Protein AF-A0A1I6CTG2-F1 (afdb_monomer_lite)

Secondary structure (DSSP, 8-state):
------SHHHHHHHHHHHHHHHHHHHHHHHHHH-GGGGHHHHHHHHHHSPPPPHHHHHHHHHHHHHHHHHHTT---HHHHHHHHHHHHHHS-HHHHHHHHGGGS--

Organism: NCBI:txid1121426

InterPro domains:
  IPR012337 Ribonuclease H-like superfamily [SSF53098] (3-64)

Radius of gyration: 31.41 Å; chains: 1; bounding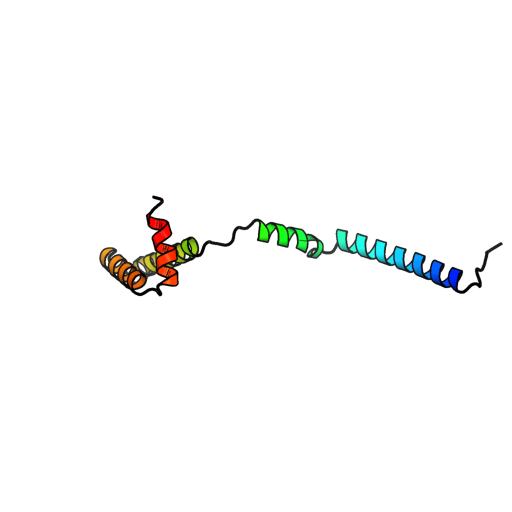 box: 65×32×83 Å

Structure (mmCIF, N/CA/C/O b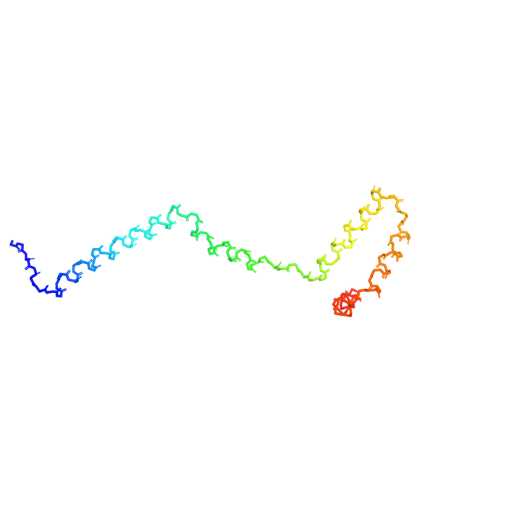ackbone):
data_AF-A0A1I6CTG2-F1
#
_entry.id   AF-A0A1I6CTG2-F1
#
loop_
_atom_site.group_PDB
_atom_site.id
_atom_site.type_symbol
_atom_site.label_atom_id
_atom_site.label_alt_id
_atom_site.label_comp_id
_atom_site.label_asym_id
_atom_site.label_entity_id
_atom_site.label_seq_id
_atom_site.pdbx_PDB_ins_code
_atom_site.Cartn_x
_atom_site.Cartn_y
_atom_site.Cartn_z
_atom_site.occupancy
_atom_site.B_iso_or_equiv
_atom_site.auth_seq_id
_atom_site.auth_comp_id
_atom_site.auth_asym_id
_atom_site.auth_atom_id
_atom_site.pdbx_PDB_model_num
ATOM 1 N N . LYS A 1 1 ? 43.856 3.781 -51.332 1.00 48.19 1 LYS A N 1
ATOM 2 C CA . LYS A 1 1 ? 42.758 3.832 -52.328 1.00 48.19 1 LYS A CA 1
ATOM 3 C C . LYS A 1 1 ? 41.463 3.722 -51.535 1.00 48.19 1 LYS A C 1
ATOM 5 O O . LYS A 1 1 ? 41.192 2.646 -51.026 1.00 48.19 1 LYS A O 1
ATOM 10 N N . GLU A 1 2 ? 40.765 4.831 -51.299 1.00 55.03 2 GLU A N 1
ATOM 11 C CA . GLU A 1 2 ? 39.511 4.812 -50.534 1.00 55.03 2 GLU A CA 1
ATOM 12 C C . GLU A 1 2 ? 38.421 4.137 -51.372 1.00 55.03 2 GLU A C 1
ATOM 14 O O . GLU A 1 2 ? 38.196 4.501 -52.528 1.00 55.03 2 GLU A O 1
ATOM 19 N N . PHE A 1 3 ? 37.804 3.093 -50.822 1.00 64.62 3 PHE A N 1
ATOM 20 C CA . PHE A 1 3 ? 36.726 2.365 -51.480 1.00 64.62 3 PHE A CA 1
ATOM 21 C C . PHE A 1 3 ? 35.417 3.111 -51.230 1.00 64.62 3 PHE A C 1
ATOM 23 O O . PHE A 1 3 ? 34.870 3.067 -50.132 1.00 64.62 3 PHE A O 1
ATOM 30 N N . GLN A 1 4 ? 34.916 3.812 -52.244 1.00 67.75 4 GLN A N 1
ATOM 31 C CA . GLN A 1 4 ? 33.577 4.387 -52.185 1.00 67.75 4 GLN A CA 1
ATOM 32 C C . GLN A 1 4 ? 32.569 3.34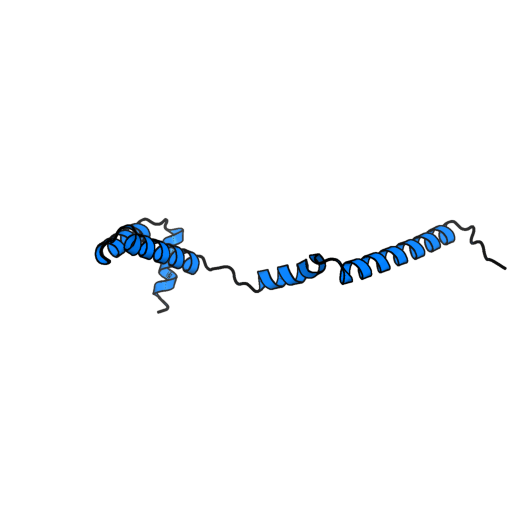6 -52.664 1.00 67.75 4 GLN A C 1
ATOM 34 O O . GLN A 1 4 ? 32.364 3.167 -53.866 1.00 67.75 4 GLN A O 1
ATOM 39 N N . GLY A 1 5 ? 31.966 2.634 -51.711 1.00 65.06 5 GLY A N 1
ATOM 40 C CA . GLY A 1 5 ? 30.857 1.722 -51.969 1.00 65.06 5 GLY A CA 1
ATOM 41 C C . GLY A 1 5 ? 29.658 2.500 -52.509 1.00 65.06 5 GLY A C 1
ATOM 42 O O . GLY A 1 5 ? 28.950 3.155 -51.754 1.00 65.06 5 GLY A O 1
ATOM 43 N N . ARG A 1 6 ? 29.455 2.467 -53.831 1.00 72.81 6 ARG A N 1
ATOM 44 C CA . ARG A 1 6 ? 28.345 3.151 -54.524 1.00 72.81 6 ARG A CA 1
ATOM 45 C C . ARG A 1 6 ? 27.078 2.300 -54.637 1.00 72.81 6 ARG A C 1
ATOM 47 O O . ARG A 1 6 ? 26.122 2.731 -55.273 1.00 72.81 6 ARG A O 1
ATOM 54 N N . SER A 1 7 ? 27.060 1.097 -54.061 1.00 85.06 7 SER A N 1
ATOM 55 C CA . SER A 1 7 ? 25.827 0.317 -53.960 1.00 85.06 7 SER A CA 1
ATOM 56 C C . SER A 1 7 ? 24.943 0.879 -52.848 1.00 85.06 7 SER A C 1
ATOM 58 O O . SER A 1 7 ? 25.433 1.275 -51.787 1.00 85.06 7 SER A O 1
ATOM 60 N N . TYR A 1 8 ? 23.631 0.889 -53.084 1.00 86.38 8 TYR A N 1
ATOM 61 C CA . TYR A 1 8 ? 22.655 1.285 -52.069 1.00 86.38 8 TYR A CA 1
ATOM 62 C C . TYR A 1 8 ? 22.803 0.440 -50.799 1.00 86.38 8 TYR A C 1
ATOM 64 O O . TYR A 1 8 ? 22.834 0.999 -49.707 1.00 86.38 8 TYR A O 1
ATOM 72 N N . ASP A 1 9 ? 23.038 -0.867 -50.936 1.00 88.88 9 ASP A N 1
ATOM 73 C CA . ASP A 1 9 ? 23.252 -1.768 -49.797 1.00 88.88 9 ASP A CA 1
ATOM 74 C C . ASP A 1 9 ? 24.467 -1.370 -48.951 1.00 88.88 9 ASP A C 1
ATOM 76 O O . ASP A 1 9 ? 24.397 -1.376 -47.724 1.00 88.88 9 ASP A O 1
ATOM 80 N N . SER A 1 10 ? 25.573 -0.958 -49.585 1.00 87.50 10 SER A N 1
ATOM 81 C CA . SER A 1 10 ? 26.765 -0.493 -48.865 1.00 87.50 10 SER A CA 1
ATOM 82 C C . SER A 1 10 ? 26.495 0.802 -48.100 1.00 87.50 10 SER A C 1
ATOM 84 O O . SER A 1 10 ? 27.016 0.980 -46.999 1.00 87.50 10 SER A O 1
ATOM 86 N N . MET A 1 11 ? 25.701 1.710 -48.668 1.00 87.81 11 MET A N 1
ATOM 87 C CA . MET A 1 11 ? 25.352 2.984 -48.037 1.00 87.81 11 MET A CA 1
ATOM 88 C C . MET A 1 11 ? 24.377 2.794 -46.869 1.00 87.81 11 MET A C 1
ATOM 90 O O . MET A 1 11 ? 24.543 3.425 -45.819 1.00 87.81 11 MET A O 1
ATOM 94 N N . VAL A 1 12 ? 23.403 1.892 -47.028 1.00 92.19 12 VAL A N 1
ATOM 95 C CA . VAL A 1 12 ? 22.471 1.493 -45.967 1.00 92.19 12 VAL A CA 1
ATOM 96 C C . VAL A 1 12 ? 23.242 0.818 -44.838 1.00 92.19 12 VAL A C 1
ATOM 98 O O . VAL A 1 12 ? 23.166 1.288 -43.710 1.00 92.19 12 VAL A O 1
ATOM 101 N N . ALA A 1 13 ? 24.068 -0.191 -45.134 1.00 92.12 13 ALA A N 1
ATOM 102 C CA . ALA A 1 13 ? 24.865 -0.891 -44.126 1.00 92.12 13 ALA A CA 1
ATOM 103 C C . ALA A 1 13 ? 25.793 0.058 -43.353 1.00 92.12 13 ALA A C 1
ATOM 105 O O . ALA A 1 13 ? 25.849 0.003 -42.125 1.00 92.12 13 ALA A O 1
ATOM 106 N N . HIS A 1 14 ? 26.481 0.969 -44.049 1.00 89.81 14 HIS A N 1
ATOM 107 C CA . HIS A 1 14 ? 27.334 1.970 -43.409 1.00 89.81 14 HIS A CA 1
ATOM 108 C C . HIS A 1 14 ? 26.537 2.859 -42.446 1.00 89.81 14 HIS A C 1
ATOM 110 O O . HIS A 1 14 ? 26.907 3.014 -41.283 1.00 89.81 14 HIS A O 1
ATOM 116 N N . THR A 1 15 ? 25.415 3.408 -42.912 1.00 93.69 15 THR A N 1
ATOM 117 C CA . THR A 1 15 ? 24.541 4.261 -42.099 1.00 93.69 15 THR A CA 1
ATOM 118 C C . THR A 1 15 ? 23.968 3.499 -40.899 1.00 93.69 15 THR A C 1
ATOM 120 O O . THR A 1 15 ? 23.965 4.021 -39.786 1.00 93.69 15 THR A O 1
ATOM 123 N N . THR A 1 16 ? 23.568 2.238 -41.083 1.00 96.44 16 THR A N 1
ATOM 124 C CA . THR A 1 16 ? 23.114 1.353 -40.003 1.00 96.44 16 THR A CA 1
ATOM 125 C C . THR A 1 16 ? 24.200 1.139 -38.952 1.00 96.44 16 THR A C 1
ATOM 127 O O . THR A 1 16 ? 23.920 1.283 -37.766 1.00 96.44 16 THR A O 1
ATOM 130 N N . ILE A 1 17 ? 25.445 0.855 -39.351 1.00 96.06 17 ILE A N 1
ATOM 131 C CA . ILE A 1 17 ? 26.568 0.676 -38.414 1.00 96.06 17 ILE A CA 1
ATOM 132 C C . ILE A 1 17 ? 26.816 1.954 -37.606 1.00 96.06 17 ILE A C 1
ATOM 134 O O . ILE A 1 17 ? 27.013 1.891 -36.391 1.00 96.06 17 ILE A O 1
ATOM 138 N N . VAL A 1 18 ? 26.786 3.116 -38.265 1.00 96.38 18 VAL A N 1
ATOM 139 C CA . VAL A 1 18 ? 26.943 4.413 -37.595 1.00 96.38 18 VAL A CA 1
ATOM 140 C C . VAL A 1 18 ? 25.827 4.622 -36.572 1.00 96.38 18 VAL A C 1
ATOM 142 O O . VAL A 1 18 ? 26.123 4.903 -35.410 1.00 96.38 18 VAL A O 1
ATOM 145 N N . PHE A 1 19 ? 24.563 4.418 -36.954 1.00 97.06 19 PHE A N 1
ATOM 146 C CA . PHE A 1 19 ? 23.437 4.552 -36.027 1.00 97.06 19 PHE A CA 1
ATOM 147 C C . PHE A 1 19 ? 23.524 3.579 -34.853 1.00 97.06 19 PHE A C 1
ATOM 149 O O . PHE A 1 19 ? 23.329 4.001 -33.717 1.00 97.06 19 PHE A O 1
ATOM 156 N N . ILE A 1 20 ? 23.880 2.314 -35.092 1.00 97.81 20 ILE A N 1
ATOM 157 C CA . ILE A 1 20 ? 24.057 1.322 -34.024 1.00 97.81 20 ILE A CA 1
ATOM 158 C C . ILE A 1 20 ? 25.109 1.794 -33.018 1.00 97.81 20 ILE A C 1
ATOM 160 O O . ILE A 1 20 ? 24.876 1.712 -31.815 1.00 97.81 20 ILE A O 1
ATOM 164 N N . ARG A 1 21 ? 26.239 2.346 -33.478 1.00 96.88 21 ARG A N 1
ATOM 165 C CA . ARG A 1 21 ? 27.278 2.867 -32.578 1.00 96.88 21 ARG A CA 1
ATOM 166 C C . ARG A 1 21 ? 26.769 4.029 -31.725 1.00 96.88 21 ARG A C 1
ATOM 168 O O . ARG A 1 21 ? 27.037 4.057 -30.527 1.00 96.88 21 ARG A O 1
ATOM 175 N N . TYR A 1 22 ? 26.031 4.965 -32.320 1.00 96.94 22 TYR A N 1
ATOM 176 C CA . TYR A 1 22 ? 25.421 6.063 -31.566 1.00 96.94 22 TYR A CA 1
ATOM 177 C C . TYR A 1 22 ? 24.388 5.560 -30.555 1.00 96.94 22 TYR A C 1
ATOM 179 O O . TYR A 1 22 ? 24.378 6.034 -29.423 1.00 96.94 22 TYR A O 1
ATOM 187 N N . ILE A 1 23 ? 23.569 4.571 -30.925 1.00 96.38 23 ILE A N 1
ATOM 188 C CA . ILE A 1 23 ? 22.606 3.938 -30.017 1.00 96.38 23 ILE A CA 1
ATOM 189 C C . ILE A 1 23 ? 23.335 3.272 -28.845 1.00 96.38 23 ILE A C 1
ATOM 191 O O . ILE A 1 23 ? 22.952 3.492 -27.701 1.00 96.38 23 ILE A O 1
ATOM 195 N N . MET A 1 24 ? 24.404 2.514 -29.104 1.00 96.12 24 MET A N 1
ATOM 196 C CA . MET A 1 24 ? 25.210 1.878 -28.055 1.00 96.12 24 MET A CA 1
ATOM 197 C C . MET A 1 24 ? 25.792 2.909 -27.082 1.00 96.12 24 MET A C 1
ATOM 199 O O . MET A 1 24 ? 25.647 2.757 -25.876 1.00 96.12 24 MET A O 1
ATOM 203 N N . LEU A 1 25 ? 26.386 3.994 -27.587 1.00 95.19 25 LEU A N 1
ATOM 204 C CA . LEU A 1 25 ? 26.940 5.052 -26.734 1.00 95.19 25 LEU A CA 1
ATOM 205 C C . LEU A 1 25 ? 25.861 5.780 -25.923 1.00 95.19 25 LEU A C 1
ATOM 207 O O . LEU A 1 25 ? 26.077 6.090 -24.754 1.00 95.19 25 LEU A O 1
ATOM 211 N N . ALA A 1 26 ? 24.694 6.032 -26.520 1.00 91.12 26 ALA A N 1
ATOM 212 C CA . ALA A 1 26 ? 23.566 6.633 -25.816 1.00 91.12 26 ALA A CA 1
ATOM 213 C C . ALA A 1 26 ? 23.024 5.711 -24.710 1.00 91.12 26 ALA A C 1
ATOM 215 O O . ALA A 1 26 ? 22.660 6.194 -23.640 1.00 91.12 26 ALA A O 1
ATOM 216 N N . LEU A 1 27 ? 23.000 4.393 -24.942 1.00 89.50 27 LEU A N 1
ATOM 217 C CA . LEU A 1 27 ? 22.622 3.404 -23.931 1.00 89.50 27 LEU A CA 1
ATOM 218 C C . LEU A 1 27 ? 23.615 3.373 -22.766 1.00 89.50 27 LEU A C 1
ATOM 220 O O . LEU A 1 27 ? 23.181 3.451 -21.621 1.00 89.50 27 LEU A O 1
ATOM 224 N N . GLU A 1 28 ? 24.919 3.324 -23.043 1.00 90.56 28 GLU A N 1
ATOM 225 C CA . GLU A 1 28 ? 25.955 3.338 -22.001 1.00 90.56 28 GLU A CA 1
ATOM 226 C C . GLU A 1 28 ? 25.934 4.638 -21.188 1.00 90.56 28 GLU A C 1
ATOM 228 O O . GLU A 1 28 ? 25.967 4.607 -19.959 1.00 90.56 28 GLU A O 1
ATOM 233 N N . SER A 1 29 ? 25.788 5.789 -21.853 1.00 89.06 29 SER A N 1
ATOM 234 C CA . SER A 1 29 ? 25.643 7.080 -21.171 1.00 89.06 29 SER A CA 1
ATOM 235 C C . SER A 1 29 ? 24.403 7.112 -20.275 1.00 89.06 29 SER A C 1
ATOM 237 O O . SER A 1 29 ? 24.485 7.575 -19.140 1.00 89.06 29 SER A O 1
ATOM 239 N N . ARG A 1 30 ? 23.267 6.582 -20.746 1.00 86.00 30 ARG A N 1
ATOM 240 C CA . ARG A 1 30 ? 22.044 6.491 -19.943 1.00 86.00 30 ARG A CA 1
ATOM 241 C C . ARG A 1 30 ? 22.218 5.552 -18.747 1.00 86.00 30 ARG A C 1
ATOM 243 O O . ARG A 1 30 ? 21.759 5.885 -17.666 1.00 86.00 30 ARG A O 1
ATOM 250 N N . ASN A 1 31 ? 22.898 4.419 -18.909 1.00 81.75 31 ASN A N 1
ATOM 251 C CA . ASN A 1 31 ? 23.154 3.497 -17.799 1.00 81.75 31 ASN A CA 1
ATOM 252 C C . ASN A 1 31 ? 24.026 4.124 -16.697 1.00 81.75 31 ASN A C 1
ATOM 254 O O . ASN A 1 31 ? 23.830 3.803 -15.528 1.00 81.75 31 ASN A O 1
ATOM 258 N N . GLY A 1 32 ? 24.972 4.998 -17.057 1.00 81.12 32 GLY A N 1
ATOM 259 C CA . GLY A 1 32 ? 25.839 5.686 -16.095 1.00 81.12 32 GLY A CA 1
ATOM 260 C C . GLY A 1 32 ? 25.203 6.904 -15.415 1.00 81.12 32 GLY A C 1
ATOM 261 O O . GLY A 1 32 ? 25.476 7.150 -14.245 1.00 81.12 32 GLY A O 1
ATOM 262 N N . GLU A 1 33 ? 24.354 7.652 -16.128 1.00 79.50 33 GLU A N 1
ATOM 263 C CA . GLU A 1 33 ? 23.881 8.978 -15.691 1.00 79.50 33 GLU A CA 1
ATOM 264 C C . GLU A 1 33 ? 22.367 9.055 -15.420 1.00 79.50 33 GLU A C 1
ATOM 266 O O . GLU A 1 33 ? 21.919 9.978 -14.741 1.00 79.50 33 GLU A O 1
ATOM 271 N N . ASP A 1 34 ? 21.544 8.134 -15.947 1.00 76.69 34 ASP A N 1
ATOM 272 C CA . ASP A 1 34 ? 20.086 8.190 -15.776 1.00 76.69 34 ASP A CA 1
ATOM 273 C C . ASP A 1 34 ? 19.647 7.443 -14.505 1.00 76.69 34 ASP A C 1
ATOM 275 O O . ASP A 1 34 ? 19.642 6.204 -14.484 1.00 76.69 34 ASP A O 1
ATOM 279 N N . PRO A 1 35 ? 19.187 8.153 -13.457 1.00 65.19 35 PRO A N 1
ATOM 280 C CA . PRO A 1 35 ? 18.652 7.526 -12.254 1.00 65.19 35 PRO A CA 1
ATOM 281 C C . PRO A 1 35 ? 17.396 6.685 -12.530 1.00 65.19 35 PRO A C 1
ATOM 283 O O . PRO A 1 35 ? 17.062 5.822 -11.723 1.00 65.19 35 PRO A O 1
ATOM 286 N N . ARG A 1 36 ? 16.710 6.852 -13.675 1.00 66.56 36 ARG A N 1
ATOM 287 C CA . ARG A 1 36 ? 15.596 5.970 -14.077 1.00 66.56 36 ARG A CA 1
ATOM 288 C C . ARG A 1 36 ? 16.046 4.567 -14.480 1.00 66.56 36 ARG A C 1
ATOM 290 O O . ARG A 1 36 ? 15.197 3.684 -14.565 1.00 66.56 36 ARG A O 1
ATOM 297 N N . THR A 1 37 ? 17.343 4.318 -14.663 1.00 64.25 37 THR A N 1
ATOM 298 C CA . THR A 1 37 ? 17.887 2.953 -14.801 1.00 64.25 37 THR A CA 1
ATOM 299 C C . THR A 1 37 ? 17.674 2.143 -13.511 1.00 64.25 37 THR A C 1
ATOM 301 O O . THR A 1 37 ? 17.511 0.925 -13.551 1.00 64.25 37 THR A O 1
ATOM 304 N N . ILE A 1 38 ? 17.531 2.829 -12.370 1.00 65.38 38 ILE A N 1
ATOM 305 C CA . ILE A 1 38 ? 17.100 2.254 -11.087 1.00 65.38 38 ILE A CA 1
ATOM 306 C C . ILE A 1 38 ? 15.596 1.937 -11.103 1.00 65.38 38 ILE A C 1
ATOM 308 O O . ILE A 1 38 ? 15.110 1.271 -10.206 1.00 65.38 38 ILE A O 1
ATOM 312 N N . GLY A 1 39 ? 14.830 2.331 -12.123 1.00 72.00 39 GLY A N 1
ATOM 313 C CA . GLY A 1 39 ? 13.395 2.043 -12.212 1.00 72.00 39 GLY A CA 1
ATOM 314 C C . GLY A 1 39 ? 13.071 0.552 -12.091 1.00 72.00 39 GLY A C 1
ATOM 315 O O . GLY A 1 39 ? 12.096 0.194 -11.439 1.00 72.00 39 GLY A O 1
ATOM 316 N N . ASN A 1 40 ? 13.928 -0.323 -12.628 1.00 74.00 40 ASN A N 1
ATOM 317 C CA . ASN A 1 40 ? 13.780 -1.767 -12.445 1.00 74.00 40 ASN A CA 1
ATOM 318 C C . ASN A 1 40 ? 14.095 -2.211 -11.005 1.00 74.00 40 ASN A C 1
ATOM 320 O O . ASN A 1 40 ? 13.410 -3.071 -10.469 1.00 74.00 40 ASN A O 1
ATOM 324 N N . LEU A 1 41 ? 15.092 -1.598 -10.357 1.00 75.44 41 LEU A N 1
ATOM 325 C CA . LEU A 1 41 ? 15.374 -1.834 -8.938 1.00 75.44 41 LEU A CA 1
ATOM 326 C C . LEU A 1 41 ? 14.220 -1.333 -8.062 1.00 75.44 41 LEU A C 1
ATOM 328 O O . LEU A 1 41 ? 13.806 -2.047 -7.166 1.00 75.44 41 LEU A O 1
ATOM 332 N N . PHE A 1 42 ? 13.667 -0.152 -8.343 1.00 74.31 42 PHE A N 1
ATOM 333 C CA . PHE A 1 42 ? 12.478 0.376 -7.675 1.00 74.31 42 PHE A CA 1
ATOM 334 C C . PHE A 1 42 ? 11.294 -0.579 -7.831 1.00 74.31 42 PHE A C 1
ATOM 336 O O . PHE A 1 42 ? 10.639 -0.883 -6.844 1.00 74.31 42 PHE A O 1
ATOM 343 N N . TYR A 1 43 ? 11.059 -1.099 -9.038 1.00 75.62 43 TYR A N 1
ATOM 344 C CA . TYR A 1 43 ? 10.002 -2.075 -9.286 1.00 75.62 43 TYR A CA 1
ATOM 345 C C . TYR A 1 43 ? 10.205 -3.363 -8.478 1.00 75.62 43 TYR A C 1
ATOM 347 O O . TYR A 1 43 ? 9.284 -3.783 -7.793 1.00 75.62 43 TYR A O 1
ATOM 355 N N . ILE A 1 44 ? 11.415 -3.936 -8.483 1.00 79.38 44 ILE A N 1
ATOM 356 C CA . ILE A 1 44 ? 11.753 -5.119 -7.673 1.00 79.38 44 ILE A CA 1
ATOM 357 C C . ILE A 1 44 ? 11.598 -4.820 -6.178 1.00 79.38 44 ILE A C 1
ATOM 359 O O . ILE A 1 44 ? 11.037 -5.623 -5.447 1.00 79.38 44 ILE A O 1
ATOM 363 N N . CYS A 1 45 ? 12.046 -3.655 -5.708 1.00 78.00 45 CYS A N 1
ATOM 364 C CA . CYS A 1 45 ? 11.859 -3.251 -4.318 1.00 78.00 45 CYS A CA 1
ATOM 365 C C . CYS A 1 45 ? 10.376 -3.107 -3.962 1.00 78.00 45 CYS A C 1
ATOM 367 O O . CYS A 1 45 ? 9.996 -3.470 -2.859 1.00 78.00 45 CYS A O 1
ATOM 369 N N . CYS A 1 46 ? 9.542 -2.586 -4.861 1.00 76.56 46 CYS A N 1
ATOM 370 C CA . CYS A 1 46 ? 8.098 -2.503 -4.652 1.00 76.56 46 CYS A CA 1
ATOM 371 C C . CYS A 1 46 ? 7.410 -3.872 -4.698 1.00 76.56 46 CYS A C 1
ATOM 373 O O . CYS A 1 46 ? 6.458 -4.061 -3.958 1.00 76.56 46 CYS A O 1
ATOM 375 N N . ASP A 1 47 ? 7.882 -4.801 -5.529 1.00 76.44 47 ASP A N 1
ATOM 376 C CA . ASP A 1 47 ? 7.374 -6.178 -5.609 1.00 76.44 47 ASP A CA 1
ATOM 377 C C . ASP A 1 47 ? 7.739 -6.993 -4.351 1.00 76.44 47 ASP A C 1
ATOM 379 O O . ASP A 1 47 ? 6.920 -7.735 -3.819 1.00 76.44 47 ASP A O 1
ATOM 383 N N . GLU A 1 48 ? 8.950 -6.787 -3.817 1.00 72.31 48 GLU A N 1
ATOM 384 C CA . GLU A 1 48 ? 9.411 -7.369 -2.545 1.00 72.31 48 GLU A CA 1
ATOM 385 C C . GLU A 1 48 ? 8.719 -6.753 -1.317 1.00 72.31 48 GLU A C 1
ATOM 387 O O . GLU A 1 48 ? 8.588 -7.395 -0.270 1.00 72.31 48 GLU A O 1
ATOM 392 N N . LEU A 1 49 ? 8.267 -5.498 -1.408 1.00 74.75 49 LEU A N 1
ATOM 393 C CA . LEU A 1 49 ? 7.454 -4.875 -0.369 1.00 74.75 49 LEU A CA 1
ATOM 394 C C . LEU A 1 49 ? 6.045 -5.469 -0.427 1.00 74.75 49 LEU A C 1
ATOM 396 O O . LEU A 1 49 ? 5.183 -4.982 -1.150 1.00 74.75 49 LEU A O 1
ATOM 400 N N . GLN A 1 50 ? 5.812 -6.514 0.369 1.00 67.56 50 GLN A N 1
ATOM 401 C CA . GLN A 1 50 ? 4.498 -7.137 0.507 1.00 67.56 50 GLN A CA 1
ATOM 402 C C . GLN A 1 50 ? 3.418 -6.074 0.768 1.00 67.56 50 GLN A C 1
ATOM 404 O O . GLN A 1 50 ? 3.497 -5.322 1.747 1.00 67.56 50 GLN A O 1
ATOM 409 N N . ASP A 1 51 ? 2.399 -6.036 -0.096 1.00 75.94 51 ASP A N 1
ATOM 410 C CA . ASP A 1 51 ? 1.218 -5.203 0.118 1.00 75.94 51 ASP A CA 1
ATOM 411 C C . ASP A 1 51 ? 0.632 -5.487 1.502 1.00 75.94 51 ASP A C 1
ATOM 413 O O . ASP A 1 51 ? 0.500 -6.641 1.928 1.00 75.94 51 ASP A O 1
ATOM 417 N N . ILE A 1 52 ? 0.253 -4.423 2.211 1.00 81.88 52 ILE A N 1
ATOM 418 C CA . ILE A 1 52 ? -0.407 -4.577 3.501 1.00 81.88 52 ILE A CA 1
ATOM 419 C C . ILE A 1 52 ? -1.688 -5.392 3.310 1.00 81.88 52 ILE A C 1
ATOM 421 O O . ILE A 1 52 ? -2.538 -5.057 2.479 1.00 81.88 52 ILE A O 1
ATOM 425 N N . SER A 1 53 ? -1.844 -6.469 4.083 1.00 84.25 53 SER A N 1
ATOM 426 C CA . SER A 1 53 ? -3.067 -7.255 3.999 1.00 84.25 53 SER A CA 1
ATOM 427 C C . SER A 1 53 ? -4.261 -6.391 4.413 1.00 84.25 53 SER A C 1
ATOM 429 O O . SER A 1 53 ? -4.153 -5.489 5.248 1.00 84.25 53 SER A O 1
ATOM 431 N N . LEU A 1 54 ? -5.437 -6.672 3.849 1.00 81.50 54 LEU A N 1
ATOM 432 C CA . LEU A 1 54 ? -6.665 -5.968 4.228 1.00 81.50 54 LEU A CA 1
ATOM 433 C C . LEU A 1 54 ? -6.909 -6.030 5.747 1.00 81.50 54 LEU A C 1
ATOM 435 O O . LEU A 1 54 ? -7.387 -5.063 6.334 1.00 81.50 54 LEU A O 1
ATOM 439 N N . VAL A 1 55 ? -6.560 -7.152 6.381 1.00 84.00 55 VAL A N 1
ATOM 440 C CA . VAL A 1 55 ? -6.705 -7.345 7.827 1.00 84.00 55 VAL A CA 1
ATOM 441 C C . VAL A 1 55 ? -5.755 -6.428 8.593 1.00 84.00 55 VAL A C 1
ATOM 443 O O . VAL A 1 55 ? -6.211 -5.697 9.472 1.00 84.00 55 VAL A O 1
ATOM 446 N N . ASP A 1 56 ? -4.477 -6.386 8.213 1.00 85.56 56 ASP A N 1
ATOM 447 C CA . ASP A 1 56 ? -3.480 -5.513 8.847 1.00 85.56 56 ASP A CA 1
ATOM 448 C C . ASP A 1 56 ? -3.842 -4.033 8.687 1.00 85.56 56 ASP A C 1
ATOM 450 O O . ASP A 1 56 ? -3.692 -3.234 9.615 1.00 85.56 56 ASP A O 1
ATOM 454 N N . ALA A 1 57 ? -4.350 -3.650 7.512 1.00 89.25 57 ALA A N 1
ATOM 455 C CA . ALA A 1 57 ? -4.802 -2.291 7.250 1.00 89.25 57 ALA A CA 1
ATOM 456 C C . ALA A 1 57 ? -5.989 -1.913 8.150 1.00 89.25 57 ALA A C 1
ATOM 458 O O . ALA A 1 57 ? -5.968 -0.859 8.790 1.00 89.25 57 ALA A O 1
ATOM 459 N N . LEU A 1 58 ? -7.000 -2.782 8.251 1.00 86.81 58 LEU A N 1
ATOM 460 C CA . LEU A 1 58 ? -8.176 -2.551 9.094 1.00 86.81 58 LEU A CA 1
ATOM 461 C C . LEU A 1 58 ? -7.819 -2.508 10.584 1.00 86.81 58 LEU A C 1
ATOM 463 O O . LEU A 1 58 ? -8.283 -1.613 11.289 1.00 86.81 58 LEU A O 1
ATOM 467 N N . GLN A 1 59 ? -6.954 -3.408 11.059 1.00 87.06 59 GLN A N 1
ATOM 468 C CA . GLN A 1 59 ? -6.465 -3.386 12.439 1.00 87.06 59 GLN A CA 1
ATOM 469 C C . GLN A 1 59 ? -5.756 -2.067 12.759 1.00 87.06 59 GLN A C 1
ATOM 471 O O . GLN A 1 59 ? -6.073 -1.431 13.762 1.00 87.06 59 GLN A O 1
ATOM 476 N N . ARG A 1 60 ? -4.860 -1.595 11.880 1.00 91.56 60 ARG A N 1
ATOM 477 C CA . ARG A 1 60 ? -4.172 -0.305 12.062 1.00 91.56 60 ARG A CA 1
ATOM 478 C C . ARG A 1 60 ? -5.143 0.869 12.109 1.00 91.56 60 ARG A C 1
ATOM 480 O O . ARG A 1 60 ? -4.952 1.760 12.935 1.00 91.56 60 ARG A O 1
ATOM 487 N N . ILE A 1 61 ? -6.172 0.872 11.259 1.00 91.94 61 ILE A N 1
ATOM 488 C CA . ILE A 1 61 ? -7.219 1.904 11.265 1.00 91.94 61 ILE A CA 1
ATOM 489 C C . ILE A 1 61 ? -7.961 1.903 12.606 1.00 91.94 61 ILE A C 1
ATOM 491 O O . ILE A 1 61 ? -8.115 2.965 13.209 1.00 91.94 61 ILE A O 1
ATOM 495 N N . PHE A 1 62 ? -8.371 0.735 13.108 1.00 90.62 62 PHE A N 1
ATOM 496 C CA . PHE A 1 62 ? -9.058 0.645 14.398 1.00 90.62 62 PHE A CA 1
ATOM 497 C C . PHE A 1 62 ? -8.164 1.056 15.568 1.00 90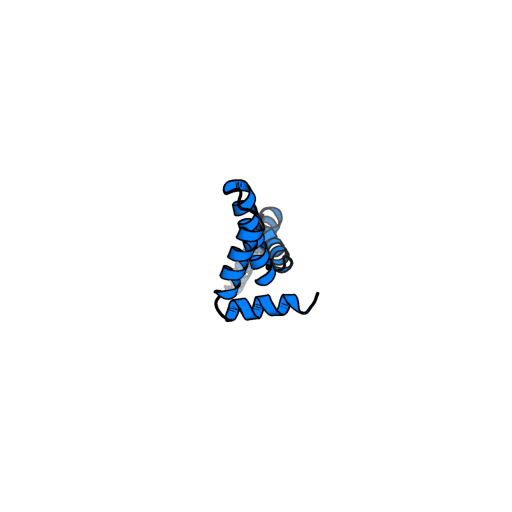.62 62 PHE A C 1
ATOM 499 O O . PHE A 1 62 ? -8.616 1.819 16.416 1.00 90.62 62 PHE A O 1
ATOM 506 N N . SER A 1 63 ? -6.890 0.656 15.581 1.00 91.62 63 SER A N 1
ATOM 507 C CA . SER A 1 63 ? -5.942 1.091 16.613 1.00 91.62 63 SER A CA 1
ATOM 508 C C . SER A 1 63 ? -5.696 2.602 16.589 1.00 91.62 63 SER A C 1
ATOM 510 O O . SER A 1 63 ? -5.610 3.231 17.641 1.00 91.62 63 SER A O 1
ATOM 512 N N . LEU A 1 64 ? -5.582 3.208 15.403 1.00 95.19 64 LEU A N 1
ATOM 513 C CA . LEU A 1 64 ? -5.449 4.663 15.263 1.00 95.19 64 LEU A CA 1
ATOM 514 C C . LEU A 1 64 ? -6.690 5.389 15.775 1.00 95.19 64 LEU A C 1
ATOM 516 O O . LEU A 1 64 ? -6.571 6.394 16.473 1.00 95.19 64 LEU A O 1
ATOM 520 N N . MET A 1 65 ? -7.870 4.869 15.448 1.00 92.88 65 MET A N 1
ATOM 521 C CA . MET A 1 65 ? -9.131 5.425 15.913 1.00 92.88 65 MET A CA 1
ATOM 522 C C . MET A 1 65 ? -9.266 5.302 17.433 1.00 92.88 65 MET A C 1
ATOM 524 O O . MET A 1 65 ? -9.606 6.284 18.079 1.00 92.88 65 MET A O 1
ATOM 528 N N . GLU A 1 66 ? -8.934 4.152 18.022 1.00 92.94 66 GLU A N 1
ATOM 529 C CA . GLU A 1 66 ? -8.909 3.972 19.477 1.00 92.94 66 GLU A CA 1
ATOM 530 C C . GLU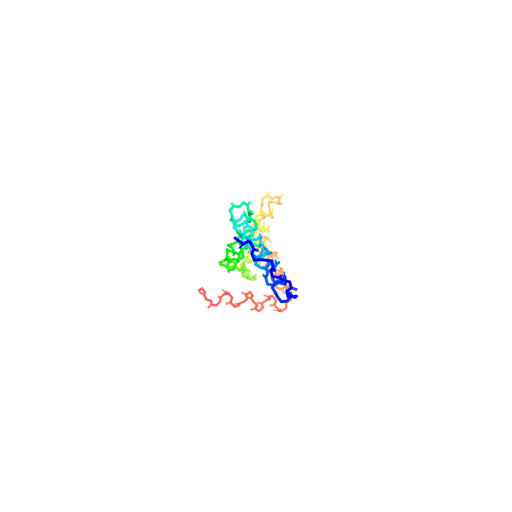 A 1 66 ? -7.992 4.995 20.155 1.00 92.94 66 GLU A C 1
ATOM 532 O O . GLU A 1 66 ? -8.438 5.702 21.058 1.00 92.94 66 GLU A O 1
ATOM 537 N N . ARG A 1 67 ? -6.752 5.154 19.671 1.00 94.81 67 ARG A N 1
ATOM 538 C CA . ARG A 1 67 ? -5.820 6.163 20.204 1.00 94.81 67 ARG A CA 1
ATOM 539 C C . ARG A 1 67 ? -6.375 7.573 20.084 1.00 94.81 67 ARG A C 1
ATOM 541 O O . ARG A 1 67 ? -6.329 8.324 21.048 1.00 94.81 67 ARG A O 1
ATOM 548 N N . PHE A 1 68 ? -6.949 7.927 18.936 1.00 94.69 68 PHE A N 1
ATOM 549 C CA . PHE A 1 68 ? -7.570 9.236 18.748 1.00 94.69 68 PHE A CA 1
ATOM 550 C C . PHE A 1 68 ? -8.703 9.479 19.758 1.00 94.69 68 PHE A C 1
ATOM 552 O O . PHE A 1 68 ? -8.771 10.545 20.368 1.00 94.69 68 PHE A O 1
ATOM 559 N N . LEU A 1 69 ? -9.569 8.488 19.978 1.00 94.44 69 LEU A N 1
ATOM 560 C CA . LEU A 1 69 ? -10.679 8.581 20.930 1.00 94.44 69 LEU A CA 1
ATOM 561 C C . LEU A 1 69 ? -10.190 8.676 22.387 1.00 94.44 69 LEU A C 1
ATOM 563 O O . LEU A 1 69 ? -10.788 9.402 23.182 1.00 94.44 69 LEU A O 1
ATOM 567 N N . GLN A 1 70 ? -9.100 7.991 22.736 1.00 93.88 70 GLN A N 1
ATOM 568 C CA . GLN A 1 70 ? -8.478 8.084 24.062 1.00 93.88 70 GLN A CA 1
ATOM 569 C C . GLN A 1 70 ? -7.784 9.435 24.269 1.00 93.88 70 GLN A C 1
ATOM 571 O O . GLN A 1 70 ? -8.006 10.097 25.278 1.00 93.88 70 GLN A O 1
ATOM 576 N N . GLU A 1 71 ? -6.957 9.865 23.318 1.00 94.56 71 GLU A N 1
ATOM 577 C CA . GLU A 1 71 ? -6.089 11.036 23.474 1.00 94.56 71 GLU A CA 1
ATOM 578 C C . GLU A 1 71 ? -6.837 12.358 23.277 1.00 94.56 71 GLU A C 1
ATOM 580 O O . GLU A 1 71 ? -6.623 13.304 24.033 1.00 94.56 71 GLU A O 1
ATOM 585 N N . GLN A 1 72 ? -7.713 12.440 22.271 1.00 94.25 72 GLN A N 1
ATOM 586 C CA . GLN A 1 72 ? -8.384 13.692 21.902 1.00 94.25 72 GLN A CA 1
ATOM 587 C C . GLN A 1 72 ? -9.742 13.853 22.579 1.00 94.25 72 GLN A C 1
ATOM 589 O O . GLN A 1 72 ? -10.138 14.972 22.898 1.00 94.25 72 GLN A O 1
ATOM 594 N N . LEU A 1 73 ? -10.460 12.748 22.797 1.00 91.75 73 LEU A N 1
ATOM 595 C CA . LEU A 1 73 ? -11.803 12.778 23.381 1.00 91.75 73 LEU A CA 1
ATOM 596 C C . LEU A 1 73 ? -11.858 12.259 24.824 1.00 91.75 73 LEU A C 1
ATOM 598 O O . LEU A 1 73 ? -12.908 12.376 25.450 1.00 91.75 73 LEU A O 1
ATOM 602 N N . GLN A 1 74 ? -10.754 11.720 25.363 1.00 93.75 74 GLN A N 1
ATOM 603 C CA . GLN A 1 74 ? -10.665 11.204 26.737 1.00 93.75 74 GLN A CA 1
ATOM 604 C C . GLN A 1 74 ? -11.766 10.186 27.074 1.00 93.75 74 GLN A C 1
ATOM 606 O O . GLN A 1 74 ? -12.223 10.095 28.216 1.00 93.75 74 GLN A O 1
ATOM 611 N N . LEU A 1 75 ? -12.217 9.415 26.075 1.00 93.44 75 LEU A N 1
ATOM 612 C CA . LEU A 1 75 ? -13.219 8.379 26.299 1.00 93.44 75 LEU A CA 1
ATOM 613 C C . LEU A 1 75 ? -12.636 7.249 27.154 1.00 93.44 75 LEU A C 1
ATOM 615 O O . LEU A 1 75 ? -11.498 6.818 26.965 1.00 93.44 75 LEU A O 1
ATOM 619 N N . ALA A 1 76 ? -13.461 6.717 28.056 1.00 94.06 76 ALA A N 1
ATOM 620 C CA . ALA A 1 76 ? -13.122 5.510 28.794 1.00 94.06 76 ALA A CA 1
ATOM 621 C C . ALA A 1 76 ? -12.988 4.316 27.835 1.00 94.06 76 ALA A C 1
ATOM 623 O O . ALA A 1 76 ? -13.793 4.152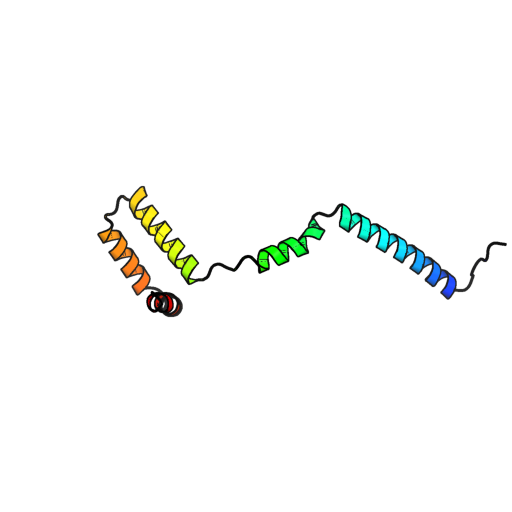 26.916 1.00 94.06 76 ALA A O 1
ATOM 624 N N . GLU A 1 77 ? -12.024 3.436 28.102 1.00 90.62 77 GLU A N 1
ATOM 625 C CA . GLU A 1 77 ? -11.731 2.259 27.271 1.00 90.62 77 GLU A CA 1
ATOM 626 C C . GLU A 1 77 ? -12.976 1.393 27.003 1.00 90.62 77 GLU A C 1
ATOM 628 O O . GLU A 1 77 ? -13.182 0.913 25.891 1.00 90.62 77 GLU A O 1
ATOM 633 N N . ALA A 1 78 ? -13.862 1.255 27.995 1.00 93.19 78 ALA A N 1
ATOM 634 C CA . ALA A 1 78 ? -15.109 0.508 27.855 1.00 93.19 78 ALA A CA 1
ATOM 635 C C . ALA A 1 78 ? -16.056 1.098 26.793 1.00 93.19 78 ALA A C 1
ATOM 637 O O . ALA A 1 78 ? -16.711 0.346 26.074 1.00 93.19 78 ALA A O 1
ATOM 638 N N . GLU A 1 79 ? -16.127 2.426 26.672 1.00 93.31 79 GLU A N 1
ATOM 639 C CA . GLU A 1 79 ? -16.967 3.093 25.668 1.00 93.31 79 GLU A CA 1
ATOM 640 C C . GLU A 1 79 ? -16.354 2.991 24.270 1.00 93.31 79 GLU A C 1
ATOM 642 O O . GLU A 1 79 ? -17.068 2.808 23.285 1.00 93.31 79 GLU A O 1
ATOM 647 N N . ILE A 1 80 ? -15.023 3.016 24.185 1.00 92.69 80 ILE A N 1
ATOM 648 C CA . ILE A 1 80 ? -14.311 2.819 22.922 1.00 92.69 80 ILE A CA 1
ATOM 649 C C . ILE A 1 80 ? -14.513 1.394 22.416 1.00 92.69 80 ILE A C 1
ATOM 651 O O . ILE A 1 80 ? -14.884 1.215 21.260 1.00 92.69 80 ILE A O 1
ATOM 655 N N . ARG A 1 81 ? -14.374 0.383 23.282 1.00 91.75 81 ARG A N 1
ATOM 656 C CA . ARG A 1 81 ? -14.644 -1.017 22.917 1.00 91.75 81 ARG A CA 1
ATOM 657 C C . ARG A 1 81 ? -16.070 -1.205 22.402 1.00 91.75 81 ARG A C 1
ATOM 659 O O . ARG A 1 81 ? -16.243 -1.760 21.324 1.00 91.75 81 ARG A O 1
ATOM 666 N N . LYS A 1 82 ? -17.076 -0.648 23.090 1.00 94.00 82 LYS A N 1
ATOM 667 C CA . LYS A 1 82 ? -18.475 -0.685 22.618 1.00 94.00 82 LYS A CA 1
ATOM 668 C C . LYS A 1 82 ? -18.637 -0.085 21.219 1.00 94.00 82 LYS A C 1
ATOM 670 O O . LYS A 1 82 ? -19.365 -0.640 20.399 1.00 94.00 82 LYS A O 1
ATOM 675 N N . LEU A 1 83 ? -17.977 1.041 20.942 1.00 92.69 83 LEU A N 1
ATOM 676 C CA . LEU A 1 83 ? -18.022 1.685 19.629 1.00 92.69 83 LEU A CA 1
ATOM 677 C C . LEU A 1 83 ? -17.342 0.833 18.550 1.00 92.69 83 LEU A C 1
ATOM 679 O O . LEU A 1 83 ? -17.890 0.692 17.457 1.00 92.69 83 LEU A O 1
ATOM 683 N N . ILE A 1 84 ? -16.175 0.261 18.850 1.00 90.31 84 ILE A N 1
ATOM 684 C CA . ILE A 1 84 ? -15.445 -0.621 17.932 1.00 90.31 84 ILE A CA 1
ATOM 685 C C . ILE A 1 84 ? -16.275 -1.870 17.618 1.00 90.31 84 ILE A C 1
ATOM 687 O O . ILE A 1 84 ? -16.463 -2.192 16.446 1.00 90.31 84 ILE A O 1
ATOM 691 N N . ASP A 1 85 ? -16.858 -2.511 18.630 1.00 90.38 85 ASP A N 1
ATOM 692 C CA . ASP A 1 85 ? -17.731 -3.677 18.461 1.00 90.38 85 ASP A CA 1
ATOM 693 C C . ASP A 1 85 ? -18.975 -3.337 17.625 1.00 90.38 85 ASP A C 1
ATOM 695 O O . ASP A 1 85 ? -19.376 -4.092 16.729 1.00 90.38 85 ASP A O 1
ATOM 699 N N . TYR A 1 86 ? -19.577 -2.166 17.859 1.00 93.25 86 TYR A N 1
ATOM 700 C CA . TYR A 1 86 ? -20.682 -1.668 17.041 1.00 93.25 86 TYR A CA 1
ATOM 701 C C . TYR A 1 86 ? -20.255 -1.455 15.581 1.00 93.25 86 TYR A C 1
ATOM 703 O O . TYR A 1 86 ? -20.961 -1.862 14.661 1.00 93.25 86 TYR A O 1
ATOM 711 N N . LEU A 1 87 ? -19.085 -0.867 15.339 1.00 90.56 87 LEU A N 1
ATOM 712 C CA . LEU A 1 87 ? -18.554 -0.674 13.990 1.00 90.56 87 LEU A CA 1
ATOM 713 C C . LEU A 1 87 ? -18.319 -2.007 13.280 1.00 90.56 87 LEU A C 1
ATOM 715 O O . LEU A 1 87 ? -18.837 -2.204 12.181 1.00 90.56 87 LEU A O 1
ATOM 719 N N . ILE A 1 88 ? -17.617 -2.944 13.924 1.00 88.44 88 ILE A N 1
ATOM 720 C CA . ILE A 1 88 ? -17.324 -4.273 13.371 1.00 88.44 88 ILE A CA 1
ATOM 721 C C . ILE A 1 88 ? -18.624 -5.024 13.058 1.00 88.44 88 ILE A C 1
ATOM 723 O O . ILE A 1 88 ? -18.780 -5.578 11.967 1.00 88.44 88 ILE A O 1
ATOM 727 N N . SER A 1 89 ? -19.600 -4.995 13.970 1.00 90.12 89 SER A N 1
ATOM 728 C CA . SER A 1 89 ? -20.904 -5.640 13.769 1.00 90.12 89 SER A CA 1
ATOM 729 C C . SER A 1 89 ? -21.757 -4.990 12.675 1.00 90.12 89 SER A C 1
ATOM 731 O O . SER A 1 89 ? -22.640 -5.658 12.135 1.00 90.12 89 SER A O 1
ATOM 733 N N . ASN A 1 90 ? -21.460 -3.757 12.259 1.00 92.69 90 ASN A N 1
ATOM 734 C CA . ASN A 1 90 ? -22.142 -3.064 11.161 1.00 92.69 90 ASN A CA 1
ATOM 735 C C . ASN A 1 90 ? -21.347 -3.035 9.845 1.00 92.69 90 ASN A C 1
ATOM 737 O O . ASN A 1 90 ? -21.853 -2.536 8.840 1.00 92.69 90 ASN A O 1
ATOM 741 N N . LEU A 1 91 ? -20.144 -3.616 9.797 1.00 89.31 91 LEU A N 1
ATOM 742 C CA . LEU A 1 91 ? -19.402 -3.745 8.542 1.00 89.31 91 LEU A CA 1
ATOM 743 C C . LEU A 1 91 ? -20.161 -4.608 7.509 1.00 89.31 91 LEU A C 1
ATOM 745 O O . LEU A 1 91 ? -20.872 -5.553 7.884 1.00 89.31 91 LEU A O 1
ATOM 749 N N . PRO A 1 92 ? -19.978 -4.347 6.200 1.00 92.88 92 PRO A N 1
ATOM 750 C CA . PRO A 1 92 ? -20.446 -5.245 5.146 1.00 92.88 92 PRO A CA 1
ATOM 751 C C . PRO A 1 92 ? -19.901 -6.673 5.320 1.00 92.88 92 PRO A C 1
ATOM 753 O O . PRO A 1 92 ? -18.780 -6.859 5.803 1.00 92.88 92 PRO A O 1
ATOM 756 N N . SER A 1 93 ? -20.670 -7.683 4.895 1.00 87.06 93 SER A N 1
ATOM 757 C CA . SER A 1 93 ? -20.327 -9.109 5.068 1.00 87.06 93 SER A CA 1
ATOM 758 C C . SER A 1 93 ? -18.946 -9.461 4.515 1.00 87.06 93 SER A C 1
ATOM 760 O O . SER A 1 93 ? -18.177 -10.135 5.194 1.00 87.06 93 SER A O 1
ATOM 762 N N . PHE A 1 94 ? -18.595 -8.902 3.354 1.00 86.00 94 PHE A N 1
ATOM 763 C CA . PHE A 1 94 ? -17.281 -9.062 2.730 1.00 86.00 94 PHE A CA 1
ATOM 764 C C . PHE A 1 94 ? -16.120 -8.753 3.691 1.00 86.00 94 PHE A C 1
ATOM 766 O O . PHE A 1 94 ? -15.166 -9.521 3.779 1.00 86.00 94 PHE A O 1
ATOM 773 N N . PHE A 1 95 ? -16.205 -7.657 4.451 1.00 84.62 95 PHE A N 1
ATOM 774 C CA . PHE A 1 95 ? -15.153 -7.279 5.396 1.00 84.62 95 PHE A CA 1
ATOM 775 C C . PHE A 1 95 ? -15.179 -8.145 6.658 1.00 84.62 95 PHE A C 1
ATOM 777 O O . PHE A 1 95 ? -14.121 -8.531 7.151 1.00 84.62 95 PHE A O 1
ATOM 784 N N . LYS A 1 96 ? -16.369 -8.503 7.157 1.00 84.12 96 LYS A N 1
ATOM 785 C CA . LYS A 1 96 ? -16.520 -9.373 8.336 1.00 84.12 96 LYS A CA 1
ATOM 786 C C . LYS A 1 96 ? -15.916 -10.754 8.120 1.00 84.12 96 LYS A C 1
ATOM 788 O O . LYS A 1 96 ? -15.209 -11.244 8.990 1.00 84.12 96 LYS A O 1
ATOM 793 N N . GLU A 1 97 ? -16.158 -11.362 6.963 1.00 82.62 97 GLU A N 1
ATOM 794 C CA . GLU A 1 97 ? -15.616 -12.681 6.619 1.00 82.62 97 GLU A CA 1
ATOM 795 C C . GLU A 1 97 ? -14.084 -12.675 6.577 1.00 82.62 97 GLU A C 1
ATOM 797 O O . GLU A 1 97 ? -13.441 -13.625 7.020 1.00 82.62 97 GLU A O 1
ATOM 802 N N . ARG A 1 98 ? -13.489 -11.583 6.083 1.00 79.25 98 ARG A N 1
ATOM 803 C CA . ARG A 1 98 ? -12.031 -11.414 6.025 1.00 79.25 98 ARG A CA 1
ATOM 804 C C . ARG A 1 98 ? -11.414 -11.121 7.396 1.00 79.25 98 ARG A C 1
ATOM 806 O O . ARG A 1 98 ? -10.303 -11.566 7.650 1.00 79.25 98 ARG A O 1
ATOM 813 N N . LEU A 1 99 ? -12.133 -10.426 8.279 1.00 77.06 99 LEU A N 1
ATOM 814 C CA . LEU A 1 99 ? -11.719 -10.174 9.665 1.00 77.06 99 LEU A CA 1
ATOM 815 C C . LEU A 1 99 ? -11.848 -11.424 10.555 1.00 77.06 99 LEU A C 1
ATOM 817 O O . LEU A 1 99 ? -10.960 -11.699 11.357 1.00 77.06 99 LEU A O 1
ATOM 821 N N . ALA A 1 100 ? -12.927 -12.201 10.411 1.00 66.88 100 ALA A N 1
ATOM 822 C CA . ALA A 1 100 ? -13.210 -13.375 11.244 1.00 66.88 100 ALA A CA 1
ATOM 823 C C . ALA A 1 100 ? -12.217 -14.529 11.027 1.00 66.88 100 ALA A C 1
ATOM 825 O O . ALA A 1 100 ? -11.895 -15.243 11.977 1.00 66.88 100 ALA A O 1
ATOM 826 N N . ALA A 1 101 ? -11.679 -14.672 9.810 1.00 56.00 101 ALA A N 1
ATOM 827 C CA . ALA A 1 101 ? -10.608 -15.626 9.516 1.00 56.00 101 ALA A CA 1
ATOM 828 C C . ALA A 1 101 ? -9.356 -15.408 10.393 1.00 56.00 101 ALA A C 1
ATOM 830 O O . ALA A 1 101 ? -8.621 -16.353 10.648 1.00 56.00 101 ALA A O 1
ATOM 831 N N . CYS A 1 102 ? -9.152 -14.192 10.914 1.00 49.62 102 CYS A N 1
ATOM 832 C CA . CYS A 1 102 ? -7.989 -13.834 11.722 1.00 49.62 102 CYS A CA 1
ATOM 833 C C . CYS A 1 102 ? -8.115 -14.209 13.213 1.00 49.62 102 CYS A C 1
ATOM 835 O O . CYS A 1 102 ? -7.105 -14.283 13.904 1.00 49.62 102 CYS A O 1
ATOM 837 N N . TYR A 1 103 ? -9.329 -14.458 13.725 1.00 42.34 103 TYR A N 1
ATOM 838 C CA . TYR A 1 103 ? -9.546 -14.836 15.134 1.00 42.34 103 TYR A CA 1
ATOM 839 C C . TYR A 1 103 ? -9.392 -16.343 15.401 1.00 42.34 103 TYR A C 1
ATOM 841 O O . TYR A 1 103 ? -9.378 -16.749 16.558 1.00 42.34 103 TYR A O 1
ATOM 849 N N . CYS A 1 104 ? -9.300 -17.176 14.357 1.00 39.72 104 CYS A N 1
ATOM 850 C CA . CYS A 1 104 ? -9.236 -18.638 14.491 1.00 39.72 104 CYS A CA 1
ATOM 851 C C . CYS A 1 104 ? -7.805 -19.208 14.457 1.00 39.72 104 CYS A C 1
ATOM 853 O O . CYS A 1 104 ? -7.642 -20.413 14.625 1.00 39.72 104 CYS A O 1
ATOM 855 N N . GLU A 1 105 ? -6.786 -18.369 14.241 1.00 38.47 105 GLU A N 1
ATOM 856 C CA . GLU A 1 105 ? -5.368 -18.774 14.197 1.00 38.47 105 GLU A CA 1
ATOM 857 C C . GLU A 1 105 ? -4.534 -18.221 15.373 1.00 38.47 105 GLU A C 1
ATOM 859 O O . GLU A 1 105 ? -3.306 -18.254 15.325 1.00 38.47 105 GLU A O 1
ATOM 864 N N . SER A 1 106 ? -5.177 -17.721 16.437 1.00 36.53 106 SER A N 1
ATOM 865 C CA . SER A 1 106 ? -4.518 -17.379 17.714 1.00 36.53 106 SER A CA 1
ATOM 866 C C . SER A 1 106 ? -4.784 -18.418 18.795 1.00 36.53 106 SER A C 1
ATOM 868 O O . SER A 1 106 ? -5.947 -18.869 18.899 1.00 36.53 106 SER A O 1
#

Sequence (106 aa):
KEFQGRSYDSMVAHTTIVFIRYIMLALESRNGEDPRTIGNLFYICCDELQDISLVDALQRIFSLMERFLQEQLQLAEAEIRKLIDYLISNLPSFFKERLAACYCES

pLDDT: mean 82.87, std 13.99, range [36.53, 97.81]

Foldseek 3Di:
DDDDPPDPVVVVVVVVVVVVVVVVVVVVCCCVPPPCVCVVVVVVVVVVPDDQDPQNVVVVVLVVVLCCCCPVVVDDPVVSVVVVVVVLVPDDPVSVVVNVVVVVPD